Protein AF-A0A8C3UQB0-F1 (afdb_monomer)

pLDDT: mean 76.73, std 19.47, range [35.66, 97.31]

Radius of gyration: 26.89 Å; Cα contacts (8 Å, |Δi|>4): 69; chains: 1; bounding box: 57×36×82 Å

Nearest PDB structures (foldseek):
  4n21-assembly1_C  TM=8.870E-01  e=4.536E-02  CAS virus

Secondary structure (DSSP, 8-state):
--PPPPPTT---SS--HHHHHHHHHHHHHHHHHHHHHHHHHHHHHHHHHHHHHHHHHHHHHHHHHHTGGGTHHHHHH--TTTTPPPP--HHHHHHHHHHHHHHHT----SSSTTTS-HHHHHT--HHHH--

Structure (mmCIF, N/CA/C/O backbone):
data_AF-A0A8C3UQB0-F1
#
_entry.id   AF-A0A8C3UQB0-F1
#
loop_
_atom_site.group_PDB
_atom_site.id
_atom_site.type_symbol
_atom_site.label_atom_id
_atom_site.label_alt_id
_atom_site.label_comp_id
_atom_site.label_asym_id
_atom_site.label_entity_id
_atom_site.label_seq_id
_atom_site.pdbx_PDB_ins_code
_atom_site.Cartn_x
_atom_site.Cartn_y
_atom_site.Cartn_z
_atom_site.occupancy
_atom_site.B_iso_or_equiv
_atom_site.auth_seq_id
_atom_site.auth_comp_id
_atom_site.auth_asym_id
_atom_site.auth_atom_id
_atom_site.pdbx_PDB_model_num
ATOM 1 N N . MET A 1 1 ? 19.271 -19.613 -48.415 1.00 35.66 1 MET A N 1
ATOM 2 C CA . MET A 1 1 ? 19.549 -18.195 -48.101 1.00 35.66 1 MET A CA 1
ATOM 3 C C . MET A 1 1 ? 18.340 -17.375 -48.527 1.00 35.66 1 MET A C 1
ATOM 5 O O . MET A 1 1 ? 18.153 -17.192 -49.719 1.00 35.66 1 MET A O 1
ATOM 9 N N . MET A 1 2 ? 17.478 -16.962 -47.594 1.00 37.31 2 MET A N 1
ATOM 10 C CA . MET A 1 2 ? 16.417 -15.985 -47.882 1.00 37.31 2 MET A CA 1
ATOM 11 C C . MET A 1 2 ? 17.003 -14.589 -47.655 1.00 37.31 2 MET A C 1
ATOM 13 O O . MET A 1 2 ? 17.280 -14.217 -46.519 1.00 37.31 2 MET A O 1
ATOM 17 N N . GLY A 1 3 ? 17.285 -13.875 -48.746 1.00 39.31 3 GLY A N 1
ATOM 18 C CA . GLY A 1 3 ? 17.742 -12.487 -48.726 1.00 39.31 3 GLY A CA 1
ATOM 19 C C . GLY A 1 3 ? 16.547 -11.540 -48.688 1.00 39.31 3 GLY A C 1
ATOM 20 O O . GLY A 1 3 ? 15.582 -11.736 -49.422 1.00 39.31 3 GLY A O 1
ATOM 21 N N . ALA A 1 4 ? 16.607 -10.533 -47.819 1.00 46.09 4 ALA A N 1
ATOM 22 C CA . ALA A 1 4 ? 15.598 -9.487 -47.731 1.00 46.09 4 ALA A CA 1
ATOM 23 C C . ALA A 1 4 ? 15.499 -8.716 -49.062 1.00 46.09 4 ALA A C 1
ATOM 25 O O . ALA A 1 4 ? 16.499 -8.215 -49.576 1.00 46.09 4 ALA A O 1
ATOM 26 N N . THR A 1 5 ? 14.294 -8.642 -49.626 1.00 43.59 5 THR A N 1
ATOM 27 C CA . THR A 1 5 ? 13.979 -7.886 -50.843 1.00 43.59 5 THR A CA 1
ATOM 28 C C . THR A 1 5 ? 13.756 -6.406 -50.533 1.00 43.59 5 THR A C 1
ATOM 30 O O . THR A 1 5 ? 12.993 -6.054 -49.636 1.00 43.59 5 THR A O 1
ATOM 33 N N . TRP A 1 6 ? 14.430 -5.558 -51.305 1.00 56.19 6 TRP A N 1
ATOM 34 C CA . TRP A 1 6 ? 14.385 -4.097 -51.294 1.00 56.19 6 TRP A CA 1
ATOM 35 C C . TRP A 1 6 ? 12.988 -3.534 -51.616 1.00 56.19 6 TRP A C 1
ATOM 37 O O . TRP A 1 6 ? 12.364 -3.971 -52.581 1.00 56.19 6 TRP A O 1
ATOM 47 N N . ALA A 1 7 ? 12.535 -2.519 -50.870 1.00 50.91 7 ALA A N 1
ATOM 48 C CA . ALA A 1 7 ? 11.423 -1.650 -51.272 1.00 50.91 7 ALA A CA 1
ATOM 49 C C . ALA A 1 7 ? 11.974 -0.440 -52.058 1.00 50.91 7 ALA A C 1
ATOM 51 O O . ALA A 1 7 ? 12.956 0.177 -51.647 1.00 50.91 7 ALA A O 1
ATOM 52 N N . GLN A 1 8 ? 11.378 -0.138 -53.217 1.00 52.44 8 GLN A N 1
ATOM 53 C CA . GLN A 1 8 ? 11.890 0.808 -54.228 1.00 52.44 8 GLN A CA 1
ATOM 54 C C . GLN A 1 8 ? 11.689 2.304 -53.904 1.00 52.44 8 GLN A C 1
ATOM 56 O O . GLN A 1 8 ? 12.075 3.144 -54.711 1.00 52.44 8 GLN A O 1
ATOM 61 N N . ASP A 1 9 ? 11.116 2.667 -52.756 1.00 54.31 9 ASP A N 1
ATOM 62 C CA . ASP A 1 9 ? 10.783 4.061 -52.416 1.00 54.31 9 ASP A CA 1
ATOM 63 C C . ASP A 1 9 ? 11.811 4.758 -51.503 1.00 54.31 9 ASP A C 1
ATOM 65 O O . ASP A 1 9 ? 11.640 5.924 -51.153 1.00 54.31 9 ASP A O 1
ATOM 69 N N . GLY A 1 10 ? 12.888 4.069 -51.104 1.00 54.78 10 GLY A N 1
ATOM 70 C CA . GLY A 1 10 ? 13.925 4.633 -50.230 1.00 54.78 10 GLY A CA 1
ATOM 71 C C . GLY A 1 10 ? 13.437 4.998 -48.821 1.00 54.78 10 GLY A C 1
ATOM 72 O O . GLY A 1 10 ? 14.187 5.603 -48.051 1.00 54.78 10 GLY A O 1
ATOM 73 N N . SER A 1 11 ? 12.210 4.621 -48.452 1.00 48.53 11 SER A N 1
ATOM 74 C CA . SER A 1 11 ? 11.602 4.985 -47.178 1.00 48.53 11 SER A CA 1
ATOM 75 C C . SER A 1 11 ? 12.070 4.048 -46.065 1.00 48.53 11 SER A C 1
ATOM 77 O O . SER A 1 11 ? 11.398 3.101 -45.665 1.00 48.53 11 SER A O 1
ATOM 79 N N . TRP A 1 12 ? 13.229 4.344 -45.480 1.00 55.72 12 TRP A N 1
ATOM 80 C CA . TRP A 1 12 ? 13.590 3.831 -44.153 1.00 55.72 12 TRP A CA 1
ATOM 81 C C . TRP A 1 12 ? 12.931 4.660 -43.042 1.00 55.72 12 TRP A C 1
ATOM 83 O O . TRP A 1 12 ? 13.577 5.018 -42.059 1.00 55.72 12 TRP A O 1
ATOM 93 N N . GLY A 1 13 ? 11.640 4.976 -43.185 1.00 52.28 13 GLY A N 1
ATOM 94 C CA . GLY A 1 13 ? 10.952 5.910 -42.293 1.00 52.28 13 GLY A CA 1
ATOM 95 C C . GLY A 1 13 ? 10.963 5.492 -40.820 1.00 52.28 13 GLY A C 1
ATOM 96 O O . GLY A 1 13 ? 11.035 6.358 -39.956 1.00 52.28 13 GLY A O 1
ATOM 97 N N . TYR A 1 14 ? 10.934 4.186 -40.514 1.00 55.53 14 TYR A N 1
ATOM 98 C CA . TYR A 1 14 ? 10.785 3.717 -39.124 1.00 55.53 14 TYR A CA 1
ATOM 99 C C . TYR A 1 14 ? 11.459 2.370 -38.788 1.00 55.53 14 TYR A C 1
ATOM 101 O O . TYR A 1 14 ? 11.431 1.959 -37.629 1.00 55.53 14 TYR A O 1
ATOM 109 N N . CYS A 1 15 ? 12.089 1.688 -39.756 1.00 61.44 15 CYS A N 1
ATOM 110 C CA . CYS A 1 15 ? 12.519 0.284 -39.617 1.00 61.44 15 CYS A CA 1
ATOM 111 C C . CYS A 1 15 ? 14.041 0.065 -39.606 1.00 61.44 15 CYS A C 1
ATOM 113 O O . CYS A 1 15 ? 14.490 -1.06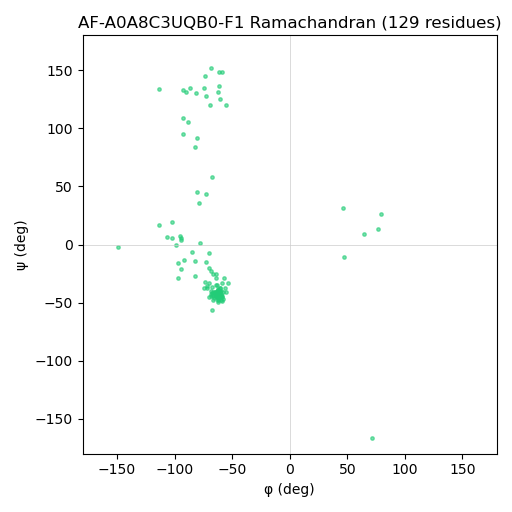2 -39.811 1.00 61.44 15 CYS A O 1
ATOM 115 N N . THR A 1 16 ? 14.869 1.092 -39.383 1.00 71.50 16 THR A N 1
ATOM 116 C CA . THR A 1 16 ? 16.308 0.839 -39.190 1.00 71.50 16 THR A CA 1
ATOM 117 C C . THR A 1 16 ? 16.546 0.247 -37.792 1.00 71.50 16 THR A C 1
ATOM 119 O O . THR A 1 16 ? 15.998 0.763 -36.809 1.00 71.50 16 THR A O 1
ATOM 122 N N . PRO A 1 17 ? 17.371 -0.810 -37.650 1.00 74.50 17 PRO A N 1
ATOM 123 C CA . PRO A 1 17 ? 17.674 -1.411 -36.346 1.00 74.50 17 PRO A CA 1
ATOM 124 C C . PRO A 1 17 ? 18.179 -0.403 -35.299 1.00 74.50 17 PRO A C 1
ATOM 126 O O . PRO A 1 17 ? 17.845 -0.512 -34.122 1.00 74.50 17 PRO A O 1
ATOM 129 N N . ILE A 1 18 ? 18.917 0.626 -35.734 1.00 75.44 18 ILE A N 1
ATOM 130 C CA . ILE A 1 18 ? 19.447 1.698 -34.875 1.00 75.44 18 ILE A CA 1
ATOM 131 C C . ILE A 1 18 ? 18.321 2.591 -34.326 1.00 75.44 18 ILE A C 1
ATOM 133 O O . ILE A 1 18 ? 18.302 2.905 -33.135 1.00 75.44 18 ILE A O 1
ATOM 137 N N . TYR A 1 19 ? 17.356 2.981 -35.166 1.00 76.06 19 TYR A N 1
ATOM 138 C CA . TYR A 1 19 ? 16.233 3.823 -34.748 1.00 76.06 19 TYR A CA 1
ATOM 139 C C . TYR A 1 19 ? 15.311 3.100 -33.756 1.00 76.06 19 TYR A C 1
ATOM 141 O O . TYR A 1 19 ? 14.928 3.675 -32.733 1.00 76.06 19 TYR A O 1
ATOM 149 N N . MET A 1 20 ? 14.999 1.824 -34.016 1.00 80.12 20 MET A N 1
ATOM 150 C CA . MET A 1 20 ? 14.184 1.006 -33.110 1.00 80.12 20 MET A CA 1
ATOM 151 C C . MET A 1 20 ? 14.865 0.812 -31.750 1.00 80.12 20 MET A C 1
ATOM 153 O O . MET A 1 20 ? 14.218 0.974 -30.714 1.00 80.12 20 MET A O 1
ATOM 157 N N . LEU A 1 21 ? 16.177 0.554 -31.738 1.00 79.94 21 LEU A N 1
ATOM 158 C CA . LEU A 1 21 ? 16.945 0.392 -30.503 1.00 79.94 21 LEU A CA 1
ATOM 159 C C . LEU A 1 21 ? 16.935 1.666 -29.642 1.00 79.94 21 LEU A C 1
ATOM 161 O O . LEU A 1 21 ? 16.693 1.591 -28.438 1.00 79.94 21 LEU A O 1
ATOM 165 N N . ASN A 1 22 ? 17.117 2.842 -30.252 1.00 77.12 22 ASN A N 1
ATOM 166 C CA . ASN A 1 22 ? 17.067 4.122 -29.537 1.00 77.12 22 ASN A CA 1
ATOM 167 C C . ASN A 1 22 ? 15.695 4.370 -28.877 1.00 77.12 22 ASN A C 1
ATOM 169 O O . ASN A 1 22 ? 15.621 4.877 -27.757 1.00 77.12 22 ASN A O 1
ATOM 173 N N . ARG A 1 23 ? 14.594 3.974 -29.531 1.00 79.69 23 ARG A N 1
ATOM 174 C CA . ARG A 1 23 ? 13.247 4.076 -28.943 1.00 79.69 23 ARG A CA 1
ATOM 175 C C . ARG A 1 23 ? 13.048 3.113 -27.775 1.00 79.69 23 ARG A C 1
ATOM 177 O O . ARG A 1 23 ? 12.500 3.528 -26.759 1.00 79.69 23 ARG A O 1
ATOM 184 N N . ILE A 1 24 ? 13.507 1.867 -27.897 1.00 82.94 24 ILE A N 1
ATOM 185 C CA . ILE A 1 24 ? 13.392 0.860 -26.830 1.00 82.94 24 ILE A CA 1
ATOM 186 C C . ILE A 1 24 ? 14.157 1.309 -25.580 1.00 82.94 24 ILE A C 1
ATOM 188 O O . ILE A 1 24 ? 13.604 1.263 -24.485 1.00 82.94 24 ILE A O 1
ATOM 192 N N . ILE A 1 25 ? 15.382 1.824 -25.736 1.00 79.56 25 ILE A N 1
ATOM 193 C CA . ILE A 1 25 ? 16.185 2.308 -24.601 1.00 79.56 25 ILE A CA 1
ATOM 194 C C . ILE A 1 25 ? 15.498 3.488 -23.899 1.00 79.56 25 ILE A C 1
ATOM 196 O O . ILE A 1 25 ? 15.433 3.521 -22.671 1.00 79.56 25 ILE A O 1
ATOM 200 N N . ARG A 1 26 ? 14.936 4.437 -24.661 1.00 77.75 26 ARG A N 1
ATOM 201 C CA . ARG A 1 26 ? 14.176 5.562 -24.090 1.00 77.75 26 ARG A CA 1
ATOM 202 C C . ARG A 1 26 ? 12.941 5.091 -23.324 1.00 77.75 26 ARG A C 1
ATOM 204 O O . ARG A 1 26 ? 12.714 5.551 -22.211 1.00 77.75 26 ARG A O 1
ATOM 211 N N . LEU A 1 27 ? 12.172 4.157 -23.887 1.00 82.19 27 LEU A N 1
ATOM 212 C CA . LEU A 1 27 ? 11.000 3.585 -23.218 1.00 82.19 27 LEU A CA 1
ATOM 213 C C . LEU A 1 27 ? 11.382 2.859 -21.925 1.00 82.19 27 LEU A C 1
ATOM 215 O O . LEU A 1 27 ? 10.691 3.005 -20.921 1.00 82.19 27 LEU A O 1
ATOM 219 N N . GLN A 1 28 ? 12.495 2.126 -21.927 1.00 80.62 28 GLN A N 1
ATOM 220 C CA . GLN A 1 28 ? 12.986 1.434 -20.738 1.00 80.62 28 GLN A CA 1
ATOM 221 C C . GLN A 1 28 ? 13.407 2.413 -19.633 1.00 80.62 28 GLN A C 1
ATOM 223 O O . GLN A 1 28 ? 13.067 2.193 -18.474 1.00 80.62 28 GLN A O 1
ATOM 228 N N . ALA A 1 29 ? 14.065 3.522 -19.985 1.00 78.06 29 ALA A N 1
ATOM 229 C CA . ALA A 1 29 ? 14.415 4.570 -19.026 1.00 78.06 29 ALA A CA 1
ATOM 230 C C . ALA A 1 29 ? 13.169 5.244 -18.421 1.00 78.06 29 ALA A C 1
ATOM 232 O O . ALA A 1 29 ? 13.086 5.411 -17.206 1.00 78.06 29 ALA A O 1
ATOM 233 N N . VAL A 1 30 ? 12.168 5.579 -19.245 1.00 82.00 30 VAL A N 1
ATOM 234 C CA . VAL A 1 30 ? 10.897 6.145 -18.755 1.00 82.00 30 VAL A CA 1
ATOM 235 C C . VAL A 1 30 ? 10.179 5.155 -17.835 1.00 82.00 30 VAL A C 1
ATOM 237 O O . VAL A 1 30 ? 9.674 5.550 -16.786 1.00 82.00 30 VAL A O 1
ATOM 240 N N . LEU A 1 31 ? 10.171 3.864 -18.180 1.00 84.81 31 LEU A N 1
ATOM 241 C CA . LEU A 1 31 ? 9.556 2.826 -17.355 1.00 84.81 31 LEU A CA 1
ATOM 242 C C . LEU A 1 31 ? 10.247 2.687 -15.989 1.00 84.81 31 LEU A C 1
ATOM 244 O O . LEU A 1 31 ? 9.553 2.560 -14.982 1.00 84.81 31 LEU A O 1
ATOM 248 N N . GLU A 1 32 ? 11.581 2.749 -15.930 1.00 82.25 32 GLU A N 1
ATOM 249 C CA . GLU A 1 32 ? 12.360 2.732 -14.677 1.00 82.25 32 GLU A CA 1
ATOM 250 C C . GLU A 1 32 ? 11.970 3.905 -13.763 1.00 82.25 32 GLU A C 1
ATOM 252 O O . GLU A 1 32 ? 11.735 3.719 -12.567 1.00 82.25 32 GLU A O 1
ATOM 257 N N . VAL A 1 33 ? 11.823 5.106 -14.328 1.00 83.44 33 VAL A N 1
ATOM 258 C CA . VAL A 1 33 ? 11.410 6.288 -13.562 1.00 83.44 33 VAL A CA 1
ATOM 259 C C . VAL A 1 33 ? 9.969 6.134 -13.080 1.00 83.44 33 VAL A C 1
ATOM 261 O O . VAL A 1 33 ? 9.722 6.155 -11.874 1.00 83.44 33 VAL A O 1
ATOM 264 N N . VAL A 1 34 ? 9.012 5.905 -13.982 1.00 86.81 34 VAL A N 1
ATOM 265 C CA . VAL A 1 34 ? 7.584 5.823 -13.625 1.00 86.81 34 VAL A CA 1
ATOM 266 C C . VAL A 1 34 ? 7.324 4.728 -12.589 1.00 86.81 34 VAL A C 1
ATOM 268 O O . VAL A 1 34 ? 6.572 4.945 -11.638 1.00 86.81 34 VAL A O 1
ATOM 271 N N . SER A 1 35 ? 7.974 3.571 -12.713 1.00 89.06 35 SER A N 1
ATOM 272 C CA . SER A 1 35 ? 7.828 2.474 -11.749 1.00 89.06 35 SER A CA 1
ATOM 273 C C . SER A 1 35 ? 8.388 2.823 -10.366 1.00 89.06 35 SER A C 1
ATOM 275 O O . SER A 1 35 ? 7.728 2.542 -9.364 1.00 89.06 35 SER A O 1
ATOM 277 N N . ASN A 1 36 ? 9.536 3.502 -10.276 1.00 86.19 36 ASN A N 1
ATOM 278 C CA . ASN A 1 36 ? 10.088 3.944 -8.993 1.00 86.19 36 ASN A CA 1
ATOM 279 C C . ASN A 1 36 ? 9.181 4.972 -8.291 1.00 86.19 36 ASN A C 1
ATOM 281 O O . ASN A 1 36 ? 8.913 4.852 -7.094 1.00 86.19 36 ASN A O 1
ATOM 285 N N . TRP A 1 37 ? 8.658 5.944 -9.041 1.00 88.12 37 TRP A N 1
ATOM 286 C CA . TRP A 1 37 ? 7.707 6.932 -8.521 1.00 88.12 37 TRP A CA 1
ATOM 287 C C . TRP A 1 37 ? 6.401 6.282 -8.067 1.00 88.12 37 TRP A C 1
ATOM 289 O O . TRP A 1 37 ? 5.906 6.577 -6.980 1.00 88.12 37 TRP A O 1
ATOM 299 N N . THR A 1 38 ? 5.878 5.343 -8.857 1.00 92.50 38 THR A N 1
ATOM 300 C CA . THR A 1 38 ? 4.679 4.575 -8.496 1.00 92.50 38 THR A CA 1
ATOM 301 C C . THR A 1 38 ? 4.899 3.798 -7.199 1.00 92.50 38 THR A C 1
ATOM 303 O O . THR A 1 38 ? 4.058 3.844 -6.304 1.00 92.50 38 THR A O 1
ATOM 306 N N . ALA A 1 39 ? 6.050 3.136 -7.045 1.00 93.25 39 ALA A N 1
ATOM 307 C CA . ALA A 1 39 ? 6.387 2.425 -5.816 1.00 93.25 39 ALA A CA 1
ATOM 308 C C . ALA A 1 39 ? 6.492 3.361 -4.600 1.00 93.25 39 ALA A C 1
ATOM 310 O O . ALA A 1 39 ? 6.012 3.017 -3.523 1.00 93.25 39 ALA A O 1
ATOM 311 N N . LEU A 1 40 ? 7.075 4.552 -4.767 1.00 93.25 40 LEU A N 1
ATOM 312 C CA . LEU A 1 40 ? 7.143 5.559 -3.706 1.00 93.25 40 LEU A CA 1
ATOM 313 C C . LEU A 1 40 ? 5.752 6.063 -3.293 1.00 93.25 40 LEU A C 1
ATOM 315 O O . LEU A 1 40 ? 5.466 6.172 -2.102 1.00 93.25 40 LEU A O 1
ATOM 319 N N . ALA A 1 41 ? 4.868 6.327 -4.256 1.00 96.06 41 ALA A N 1
ATOM 320 C CA . ALA A 1 41 ? 3.492 6.723 -3.968 1.00 96.06 41 ALA A CA 1
ATOM 321 C C . ALA A 1 41 ? 2.734 5.628 -3.197 1.00 96.06 41 ALA A C 1
ATOM 323 O O . ALA A 1 41 ? 2.035 5.927 -2.230 1.00 96.06 41 ALA A O 1
ATOM 324 N N . LEU A 1 42 ? 2.915 4.359 -3.578 1.00 97.31 42 LEU A N 1
ATOM 325 C CA . LEU A 1 42 ? 2.320 3.221 -2.873 1.00 97.31 42 LEU A CA 1
ATOM 326 C C . LEU A 1 42 ? 2.823 3.094 -1.430 1.00 97.31 42 LEU A C 1
ATOM 328 O O . LEU A 1 42 ? 2.022 2.796 -0.545 1.00 97.31 42 LEU A O 1
ATOM 332 N N . ASP A 1 43 ? 4.104 3.365 -1.169 1.00 95.88 43 ASP A N 1
ATOM 333 C CA . ASP A 1 43 ? 4.639 3.389 0.199 1.00 95.88 43 ASP A CA 1
ATOM 334 C C . ASP A 1 43 ? 3.959 4.469 1.049 1.00 95.88 43 ASP A C 1
ATOM 336 O O . ASP A 1 43 ? 3.486 4.181 2.149 1.00 95.88 43 ASP A O 1
ATOM 340 N N . HIS A 1 44 ? 3.836 5.690 0.518 1.00 97.12 44 HIS A N 1
ATOM 341 C CA . HIS A 1 44 ? 3.163 6.786 1.220 1.00 97.12 44 HIS A CA 1
ATOM 342 C C . HIS A 1 44 ? 1.689 6.482 1.498 1.00 97.12 44 HIS A C 1
ATOM 344 O O . HIS A 1 44 ? 1.219 6.710 2.613 1.00 97.12 44 HIS A O 1
ATOM 350 N N . ILE A 1 45 ? 0.969 5.926 0.518 1.00 96.88 45 ILE A N 1
ATOM 351 C CA . ILE A 1 45 ? -0.422 5.490 0.699 1.00 96.88 45 ILE A CA 1
ATOM 352 C C . ILE A 1 45 ? -0.495 4.413 1.781 1.00 96.88 45 ILE A C 1
ATOM 354 O O . ILE A 1 45 ? -1.350 4.479 2.661 1.00 96.88 45 ILE A O 1
ATOM 358 N N . SER A 1 46 ? 0.411 3.435 1.756 1.00 96.69 46 SER A N 1
ATOM 359 C CA . SER A 1 46 ? 0.443 2.379 2.761 1.00 96.69 46 SER A CA 1
ATOM 360 C C . SER A 1 46 ? 0.648 2.925 4.174 1.00 96.69 46 SER A C 1
ATOM 362 O O . SER A 1 46 ? -0.003 2.440 5.097 1.00 96.69 46 SER A O 1
ATOM 364 N N . ASP A 1 47 ? 1.550 3.887 4.359 1.00 95.75 47 ASP A N 1
ATOM 365 C CA . ASP A 1 47 ? 1.800 4.491 5.670 1.00 95.75 47 ASP A CA 1
ATOM 366 C C . ASP A 1 4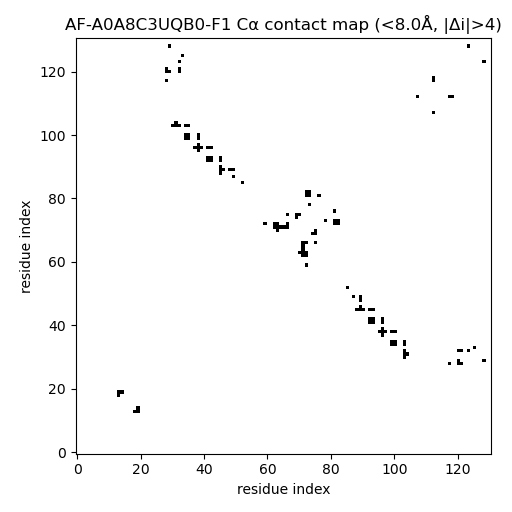7 ? 0.589 5.304 6.148 1.00 95.75 47 ASP A C 1
ATOM 368 O O . ASP A 1 47 ? 0.175 5.188 7.306 1.00 95.75 47 ASP A O 1
ATOM 372 N N . GLN A 1 48 ? -0.031 6.069 5.245 1.00 95.94 48 GLN A N 1
ATOM 373 C CA . GLN A 1 48 ? -1.251 6.824 5.536 1.00 95.94 48 GLN A CA 1
ATOM 374 C C . GLN A 1 48 ? -2.422 5.912 5.908 1.00 95.94 48 GLN A C 1
ATOM 376 O O . GLN A 1 48 ? -3.174 6.242 6.826 1.00 95.94 48 GLN A O 1
ATOM 381 N N . LEU A 1 49 ? -2.576 4.759 5.251 1.00 95.56 49 LEU A N 1
ATOM 382 C CA . LEU A 1 49 ? -3.620 3.785 5.578 1.00 95.56 49 LEU A CA 1
ATOM 383 C C . LEU A 1 49 ? -3.456 3.244 7.001 1.00 95.56 49 LEU A C 1
ATOM 385 O O . LEU A 1 49 ? -4.432 3.213 7.751 1.00 95.56 49 LEU A O 1
ATOM 389 N N . THR A 1 50 ? -2.237 2.881 7.411 1.00 94.69 50 THR A N 1
ATOM 390 C CA . THR A 1 50 ? -1.974 2.403 8.779 1.00 94.69 50 THR A CA 1
ATOM 391 C C . THR A 1 50 ? -2.263 3.484 9.824 1.00 94.69 50 THR A C 1
ATOM 393 O O . THR A 1 50 ? -2.900 3.203 10.842 1.00 94.69 50 THR A O 1
ATOM 396 N N . GLN A 1 51 ? -1.840 4.728 9.575 1.00 94.38 51 GLN A N 1
ATOM 397 C CA . GLN A 1 51 ? -2.096 5.853 10.484 1.00 94.38 51 GLN A CA 1
ATOM 398 C C . GLN A 1 51 ? -3.586 6.197 10.570 1.00 94.38 51 GLN A C 1
ATOM 400 O O . GLN A 1 51 ? -4.131 6.385 11.652 1.00 94.38 51 GLN A O 1
ATOM 405 N N . THR A 1 52 ? -4.274 6.235 9.433 1.00 95.75 52 THR A N 1
ATOM 406 C CA . THR A 1 52 ? -5.710 6.535 9.389 1.00 95.75 52 THR A CA 1
ATOM 407 C C . THR A 1 52 ? -6.502 5.451 10.112 1.00 95.75 52 THR A C 1
ATOM 409 O O . THR A 1 52 ? -7.395 5.756 10.901 1.00 95.75 52 THR A O 1
ATOM 412 N N . ARG A 1 53 ? -6.131 4.181 9.917 1.00 94.62 53 ARG A N 1
ATOM 413 C CA . ARG A 1 53 ? -6.728 3.042 10.619 1.00 94.62 53 ARG A CA 1
ATOM 414 C C . ARG A 1 53 ? -6.597 3.181 12.139 1.00 94.62 53 ARG A C 1
ATOM 416 O O . ARG A 1 53 ? -7.589 2.999 12.841 1.00 94.62 53 ARG A O 1
ATOM 423 N N . SER A 1 54 ? -5.417 3.534 12.658 1.00 93.62 54 SER A N 1
ATOM 424 C CA . SER A 1 54 ? -5.218 3.689 14.108 1.00 93.62 54 SER A CA 1
ATOM 425 C C . SER A 1 54 ? -6.035 4.844 14.695 1.00 93.62 54 SER A C 1
ATOM 427 O O . SER A 1 54 ? -6.660 4.674 15.743 1.00 93.62 54 SER A O 1
ATOM 429 N N . VAL A 1 55 ? -6.110 5.977 13.993 1.00 95.88 55 VAL A N 1
ATOM 430 C CA . VAL A 1 55 ? -6.945 7.122 14.390 1.00 95.88 55 VAL A CA 1
ATOM 431 C C . VAL A 1 55 ? -8.427 6.745 14.394 1.00 95.88 55 VAL A C 1
ATOM 433 O O . VAL A 1 55 ? -9.128 7.039 15.361 1.00 95.88 55 VAL A O 1
ATOM 436 N N . ILE A 1 56 ? -8.911 6.036 13.369 1.00 94.56 56 ILE A N 1
ATOM 437 C CA . ILE A 1 56 ? -10.308 5.581 13.319 1.00 94.56 56 ILE A CA 1
ATOM 438 C C . ILE A 1 56 ? -10.625 4.642 14.489 1.00 94.56 56 ILE A C 1
ATOM 440 O O . ILE A 1 56 ? -11.689 4.775 15.094 1.00 94.56 56 ILE A O 1
ATOM 444 N N . TYR A 1 57 ? -9.716 3.734 14.863 1.00 92.69 57 TYR A N 1
ATOM 445 C CA . TYR A 1 57 ? -9.922 2.886 16.042 1.00 92.69 57 TYR A CA 1
ATOM 446 C C . TYR A 1 57 ? -10.033 3.694 17.335 1.00 92.69 57 TYR A C 1
ATOM 448 O O . TYR A 1 57 ? -10.907 3.410 18.153 1.00 92.69 57 TYR A O 1
ATOM 456 N N . GLN A 1 58 ? -9.193 4.714 17.517 1.00 94.75 58 GLN A N 1
ATOM 457 C CA . GLN A 1 58 ? -9.273 5.586 18.691 1.00 94.75 58 GLN A CA 1
ATOM 458 C C . GLN A 1 58 ? -10.594 6.360 18.735 1.00 94.75 58 GLN A C 1
ATOM 460 O O . GLN A 1 58 ? -11.247 6.390 19.777 1.00 94.75 58 GLN A O 1
ATOM 465 N N . ILE A 1 59 ? -11.017 6.929 17.603 1.00 94.50 59 ILE A N 1
ATOM 466 C CA . ILE A 1 59 ? -12.303 7.631 17.487 1.00 94.50 59 ILE A CA 1
ATOM 467 C C . ILE A 1 59 ? -13.453 6.683 17.819 1.00 94.50 59 ILE A C 1
ATOM 469 O O . ILE A 1 59 ? -14.345 7.044 18.581 1.00 94.50 59 ILE A O 1
ATOM 473 N N . ARG A 1 60 ? -13.417 5.456 17.292 1.00 92.94 60 ARG A N 1
ATOM 474 C CA . ARG A 1 60 ? -14.443 4.449 17.554 1.00 92.94 60 ARG A CA 1
ATOM 475 C C . ARG A 1 60 ? -14.552 4.117 19.037 1.00 92.94 60 ARG A C 1
ATOM 477 O O . ARG A 1 60 ? -15.655 4.145 19.564 1.00 92.94 60 ARG A O 1
ATOM 484 N N . LEU A 1 61 ? -13.432 3.874 19.715 1.00 93.25 61 LEU A N 1
ATOM 485 C CA . LEU A 1 61 ? -13.427 3.598 21.155 1.00 93.25 61 LEU A CA 1
ATOM 486 C C . LEU A 1 61 ? -13.953 4.781 21.973 1.00 93.25 61 LEU A C 1
ATOM 488 O O . LEU A 1 61 ? -14.759 4.592 22.881 1.00 93.25 61 LEU A O 1
ATOM 492 N N . ALA A 1 62 ? -13.526 6.002 21.641 1.00 96.62 62 ALA A N 1
ATOM 493 C CA . ALA A 1 62 ? -14.007 7.205 22.312 1.00 96.62 62 ALA A CA 1
ATOM 494 C C . ALA A 1 62 ? -15.517 7.393 22.116 1.00 96.62 62 ALA A C 1
ATOM 496 O O . ALA A 1 62 ? -16.232 7.738 23.053 1.00 96.62 62 ALA A O 1
ATOM 497 N N . MET A 1 63 ? -16.017 7.132 20.911 1.00 94.38 63 MET A N 1
ATOM 498 C CA . MET A 1 63 ? -17.431 7.284 20.596 1.00 94.38 63 MET A CA 1
ATOM 499 C C . MET A 1 63 ? -18.282 6.160 21.193 1.00 94.38 63 MET A C 1
ATOM 501 O O . MET A 1 63 ? -19.360 6.440 21.701 1.00 94.38 63 MET A O 1
ATOM 505 N N . ASP A 1 64 ? -17.786 4.922 21.225 1.00 93.38 64 ASP A N 1
ATOM 506 C CA . ASP A 1 64 ? -18.429 3.818 21.948 1.00 93.38 64 ASP A CA 1
ATOM 507 C C . ASP A 1 64 ? -18.531 4.122 23.452 1.00 93.38 64 ASP A C 1
ATOM 509 O O . ASP A 1 64 ? -19.557 3.832 24.062 1.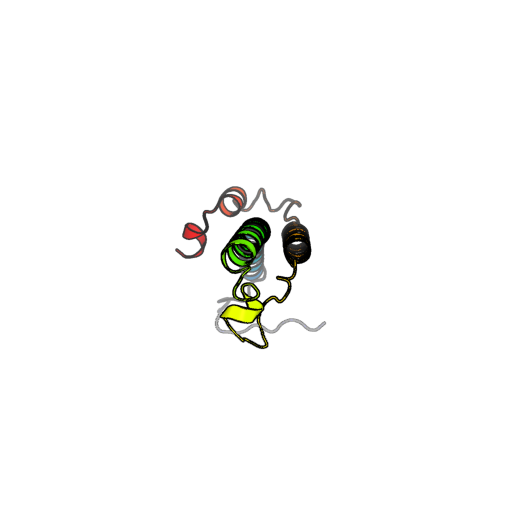00 93.38 64 ASP A O 1
ATOM 513 N N . TYR A 1 65 ? -17.515 4.768 24.037 1.00 95.88 65 TYR A N 1
ATOM 514 C CA . TYR A 1 65 ? -17.562 5.237 25.424 1.00 95.88 65 TYR A CA 1
ATOM 515 C C . TYR A 1 65 ? -18.598 6.351 25.631 1.00 95.88 65 TYR A C 1
ATOM 517 O O . TYR A 1 65 ? -19.407 6.275 26.552 1.00 95.88 65 TYR A O 1
ATOM 525 N N . LEU A 1 66 ? -18.611 7.372 24.766 1.00 96.50 66 LEU A N 1
ATOM 526 C CA . LEU A 1 66 ? -19.581 8.473 24.850 1.00 96.50 66 LEU A CA 1
ATOM 527 C C . LEU A 1 66 ? -21.028 8.011 24.632 1.00 96.50 66 LEU A C 1
ATOM 529 O O . LEU A 1 66 ? -21.950 8.628 25.156 1.00 96.50 66 LEU A O 1
ATOM 533 N N . LEU A 1 67 ? -21.224 6.938 23.866 1.00 94.75 67 LEU A N 1
ATOM 534 C CA . LEU A 1 67 ? -22.529 6.372 23.532 1.00 94.75 67 LEU A CA 1
ATOM 535 C C . LEU A 1 67 ? -22.852 5.117 24.354 1.00 94.75 67 LEU A C 1
ATOM 537 O O . LEU A 1 67 ? -23.715 4.340 23.950 1.00 94.75 67 LEU A O 1
ATOM 541 N N . ALA A 1 68 ? -22.182 4.887 25.488 1.00 94.06 68 ALA A N 1
ATOM 542 C CA . ALA A 1 68 ? -22.353 3.665 26.276 1.00 94.06 68 ALA A CA 1
ATOM 543 C C . ALA A 1 68 ? -23.823 3.410 26.673 1.00 94.06 68 ALA A C 1
ATOM 545 O O . ALA A 1 68 ? -24.306 2.286 26.526 1.00 94.06 68 ALA A O 1
ATOM 546 N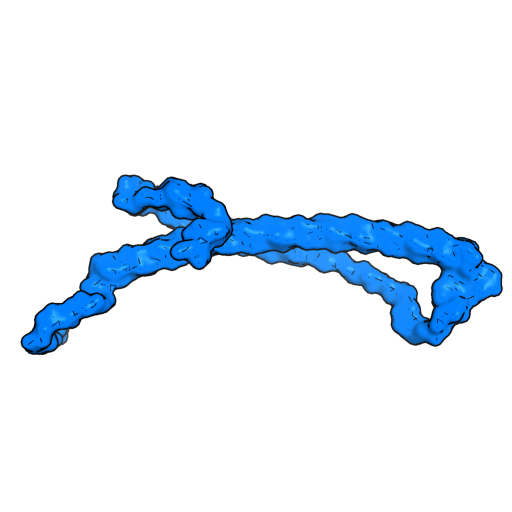 N . ASP A 1 69 ? -24.557 4.458 27.062 1.00 95.81 69 ASP A N 1
ATOM 547 C CA . ASP A 1 69 ? -25.984 4.376 27.421 1.00 95.81 69 ASP A CA 1
ATOM 548 C C . ASP A 1 69 ? -26.893 4.064 26.221 1.00 95.81 69 ASP A C 1
ATOM 550 O O . ASP A 1 69 ? -27.990 3.528 26.374 1.00 95.81 69 ASP A O 1
ATOM 554 N N . GLU A 1 70 ? -26.429 4.364 25.008 1.00 93.38 70 GLU A N 1
ATOM 555 C CA . GLU A 1 70 ? -27.134 4.101 23.751 1.00 93.38 70 GLU A CA 1
ATOM 556 C C . GLU A 1 70 ? -26.693 2.776 23.103 1.00 93.38 70 GLU A C 1
ATOM 558 O O . GLU A 1 70 ? -27.091 2.467 21.979 1.00 93.38 70 GLU A O 1
ATOM 563 N N . GLY A 1 71 ? -25.873 1.974 23.795 1.00 89.62 71 GLY A N 1
ATOM 564 C CA . GLY A 1 71 ? -25.336 0.710 23.282 1.00 89.62 71 GLY A CA 1
ATOM 565 C C . GLY A 1 71 ? -24.153 0.878 22.319 1.00 89.62 71 GLY A C 1
ATOM 566 O O . GLY A 1 71 ? -23.933 0.023 21.454 1.00 89.62 71 GLY A O 1
ATOM 567 N N . GLY A 1 72 ? -23.405 1.977 22.442 1.00 91.06 72 GLY A N 1
ATOM 568 C CA . GLY A 1 72 ? -22.269 2.328 21.591 1.00 91.06 72 GLY A CA 1
ATOM 569 C C . GLY A 1 72 ? -22.687 2.753 20.182 1.00 91.06 72 GLY A C 1
ATOM 570 O O . GLY A 1 72 ? -23.867 2.956 19.882 1.00 91.06 72 GLY A O 1
ATOM 571 N N . ILE A 1 73 ? -21.719 2.826 19.267 1.00 91.19 73 ILE A N 1
ATOM 572 C CA . ILE A 1 73 ? -21.973 3.104 17.846 1.00 91.19 73 ILE A CA 1
ATOM 573 C C . ILE A 1 73 ? -22.968 2.076 17.280 1.00 91.19 73 ILE A C 1
ATOM 575 O O . ILE A 1 73 ? -23.857 2.425 16.503 1.00 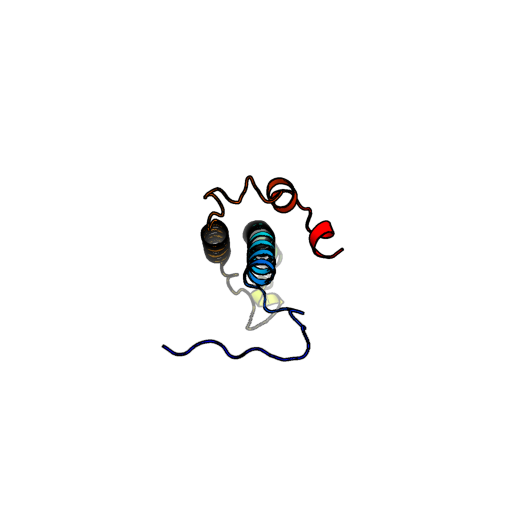91.19 73 ILE A O 1
ATOM 579 N N . ARG A 1 74 ? -22.881 0.808 17.700 1.00 88.88 74 ARG A N 1
ATOM 580 C CA . ARG A 1 74 ? -23.788 -0.239 17.212 1.00 88.88 74 ARG A CA 1
ATOM 581 C C . ARG A 1 74 ? -25.247 0.037 17.576 1.00 88.88 74 ARG A C 1
ATOM 583 O O . ARG A 1 74 ? -26.101 -0.054 16.697 1.00 88.88 74 ARG A O 1
ATOM 590 N N . GLY A 1 75 ? -25.522 0.353 18.841 1.00 89.00 75 GLY A N 1
ATOM 591 C CA . GLY A 1 75 ? -26.882 0.610 19.318 1.00 89.00 75 GLY A CA 1
ATOM 592 C C . GLY A 1 75 ? -27.448 1.935 18.808 1.00 89.00 75 GLY A C 1
ATOM 593 O O . GLY A 1 75 ? -28.609 1.993 18.403 1.00 89.00 75 GLY A O 1
ATOM 594 N N . LYS A 1 76 ? -26.614 2.980 18.714 1.00 91.19 76 LYS A N 1
ATOM 595 C CA . LYS A 1 76 ? -27.049 4.292 18.220 1.00 91.19 76 LYS A CA 1
ATOM 596 C C . LYS A 1 76 ? -27.347 4.305 16.721 1.00 91.19 76 LYS A C 1
ATOM 598 O O . LYS A 1 76 ? -28.356 4.872 16.306 1.00 91.19 76 LYS A O 1
ATOM 603 N N . PHE A 1 77 ? -26.485 3.707 15.899 1.00 87.00 77 PHE A N 1
ATOM 604 C CA . PHE A 1 77 ? -26.613 3.795 14.441 1.00 87.00 77 PHE A CA 1
ATOM 605 C C . PHE A 1 77 ? -27.431 2.657 13.814 1.00 87.00 77 PHE A C 1
ATOM 607 O O . PHE A 1 77 ? -27.811 2.786 12.654 1.00 87.00 77 PHE A O 1
ATOM 614 N N . ASN A 1 78 ? -27.722 1.567 14.543 1.00 83.19 78 ASN A N 1
ATOM 615 C CA . ASN A 1 78 ? -28.561 0.439 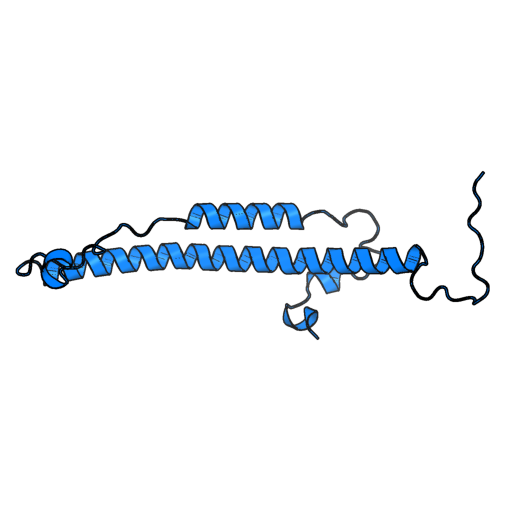14.093 1.00 83.19 78 ASN A CA 1
ATOM 616 C C . ASN A 1 78 ? -28.241 -0.080 12.673 1.00 83.19 78 ASN A C 1
ATOM 618 O O . ASN A 1 78 ? -29.117 -0.562 11.957 1.00 83.19 78 ASN A O 1
ATOM 622 N N . SER A 1 79 ? -26.975 0.011 12.255 1.00 81.50 79 SER A N 1
ATOM 623 C CA . SER A 1 79 ? -26.518 -0.451 10.943 1.00 81.50 79 SER A CA 1
ATOM 624 C C . SER A 1 79 ? -26.014 -1.890 11.026 1.00 81.50 79 SER A C 1
ATOM 626 O O . SER A 1 79 ? -25.205 -2.223 11.897 1.00 81.50 79 SER A O 1
ATOM 628 N N . SER A 1 80 ? -26.445 -2.736 10.085 1.00 75.81 80 SER A N 1
ATOM 629 C CA . SER A 1 80 ? -25.935 -4.104 9.920 1.00 75.81 80 SER A CA 1
ATOM 630 C C . SER A 1 80 ? -24.455 -4.144 9.535 1.00 75.81 80 SER A C 1
ATOM 632 O O . SER A 1 80 ? -23.779 -5.124 9.826 1.00 75.81 80 SER A O 1
ATOM 634 N N . GLU A 1 81 ? -23.953 -3.077 8.910 1.00 79.19 81 GLU A N 1
ATOM 635 C CA . GLU A 1 81 ? -22.549 -2.916 8.515 1.00 79.19 81 GLU A CA 1
ATOM 636 C C . GLU A 1 81 ? -21.729 -2.158 9.565 1.00 79.19 81 GLU A C 1
ATOM 638 O O . GLU A 1 81 ? -20.557 -1.848 9.336 1.00 79.19 81 GLU A O 1
ATOM 643 N N . CYS A 1 82 ? -22.311 -1.844 10.733 1.00 82.94 82 CYS A N 1
ATOM 644 C CA . CYS A 1 82 ? -21.521 -1.221 11.781 1.00 82.94 82 CYS A CA 1
ATOM 645 C C . CYS A 1 82 ? -20.362 -2.124 12.163 1.00 82.94 82 CYS A C 1
ATOM 647 O O . CYS A 1 82 ? -20.486 -3.348 12.257 1.00 82.94 82 CYS A O 1
ATOM 649 N N . CYS A 1 83 ? -19.281 -1.459 12.557 1.00 81.31 83 CYS A N 1
ATOM 650 C CA . CYS A 1 83 ? -18.381 -2.020 13.536 1.00 81.31 83 CYS A CA 1
ATOM 651 C C . CYS A 1 83 ? -17.464 -3.116 12.959 1.00 81.31 83 CYS A C 1
ATOM 653 O O . CYS A 1 83 ? -16.763 -3.788 13.724 1.00 81.31 83 CYS A O 1
ATOM 655 N N . LEU A 1 84 ? -17.405 -3.231 11.629 1.00 85.19 84 LEU A N 1
ATOM 656 C CA . LEU A 1 84 ? -16.463 -4.083 10.914 1.00 85.19 84 LEU A CA 1
ATOM 657 C C . LEU A 1 84 ? -15.018 -3.666 11.201 1.00 85.19 84 LEU A C 1
ATOM 659 O O . LEU A 1 84 ? -14.713 -2.498 11.464 1.00 85.19 84 LEU A O 1
ATOM 663 N N . GLU A 1 85 ? -14.130 -4.651 11.194 1.00 85.50 85 GLU A N 1
ATOM 664 C CA . GLU A 1 85 ? -12.702 -4.400 11.295 1.00 85.50 85 GLU A CA 1
ATOM 665 C C . GLU A 1 85 ? -12.211 -3.803 9.973 1.00 85.50 85 GLU A C 1
ATOM 667 O O . GLU A 1 85 ? -12.462 -4.353 8.901 1.00 85.50 85 GLU A O 1
ATOM 672 N N . ILE A 1 86 ? -11.516 -2.666 10.041 1.00 89.19 86 ILE A N 1
ATOM 673 C CA . ILE A 1 86 ? -10.797 -2.146 8.878 1.00 89.19 86 ILE A CA 1
ATOM 674 C C . ILE A 1 86 ? -9.641 -3.103 8.639 1.00 89.19 86 ILE A C 1
ATOM 676 O O . ILE A 1 86 ? -8.817 -3.265 9.531 1.00 89.19 86 ILE A O 1
ATOM 680 N N . ASP A 1 87 ? -9.575 -3.740 7.480 1.00 90.62 87 ASP A N 1
ATOM 681 C CA . ASP A 1 87 ? -8.506 -4.690 7.183 1.00 90.62 87 ASP A CA 1
ATOM 682 C C . ASP A 1 87 ? -7.166 -3.987 6.914 1.00 90.62 87 ASP A C 1
ATOM 684 O O . ASP A 1 87 ? -7.112 -2.902 6.325 1.00 90.62 87 ASP A O 1
ATOM 688 N N . ASP A 1 88 ? -6.066 -4.612 7.332 1.00 90.88 88 ASP A N 1
ATOM 689 C CA . ASP A 1 88 ? -4.726 -4.067 7.140 1.00 90.88 88 ASP A CA 1
ATOM 690 C C . ASP A 1 88 ? -4.085 -4.581 5.857 1.00 90.88 88 ASP A C 1
ATOM 692 O O . ASP A 1 88 ? -3.445 -5.636 5.817 1.00 90.88 88 ASP A O 1
ATOM 696 N N . LYS A 1 89 ? 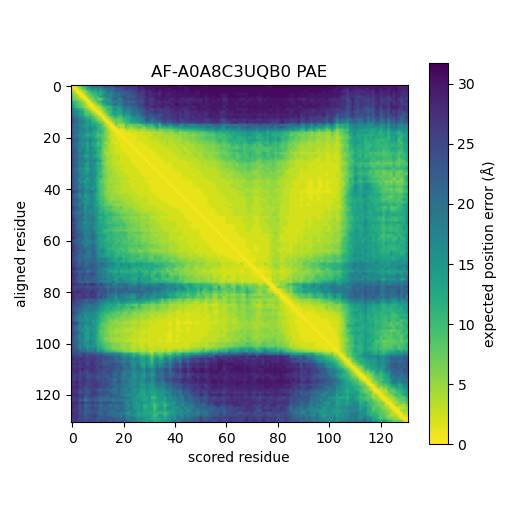-4.217 -3.801 4.787 1.00 94.69 89 LYS A N 1
ATOM 697 C CA . LYS A 1 89 ? -3.543 -4.090 3.517 1.00 94.69 89 LYS A CA 1
ATOM 698 C C . LYS A 1 89 ? -2.206 -3.372 3.350 1.00 94.69 89 LYS A C 1
ATOM 700 O O . LYS A 1 89 ? -1.578 -3.521 2.303 1.00 94.69 89 LYS A O 1
ATOM 705 N N . SER A 1 90 ? -1.734 -2.643 4.364 1.00 94.25 90 SER A N 1
ATOM 706 C CA . SER A 1 90 ? -0.492 -1.860 4.279 1.00 94.25 90 SER A CA 1
ATOM 707 C C . SER A 1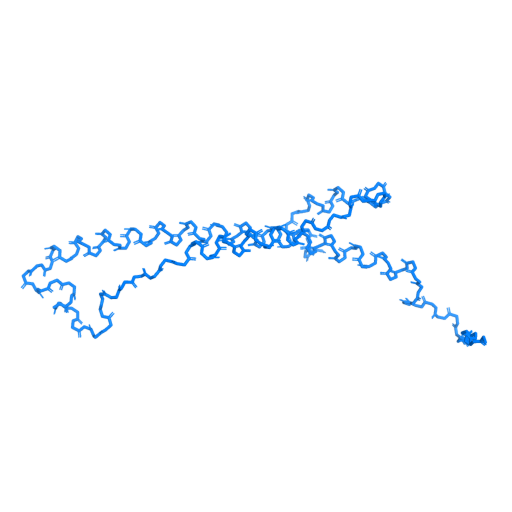 90 ? 0.725 -2.737 3.943 1.00 94.25 90 SER A C 1
ATOM 709 O O . SER A 1 90 ? 1.494 -2.445 3.029 1.00 94.25 90 SER A O 1
ATOM 711 N N . SER A 1 91 ? 0.854 -3.891 4.599 1.00 94.62 91 SER A N 1
ATOM 712 C CA . SER A 1 91 ? 1.947 -4.844 4.364 1.00 94.62 91 SER A CA 1
ATOM 713 C C . SER A 1 91 ? 1.953 -5.407 2.938 1.00 94.62 91 SER A C 1
ATOM 715 O O . SER A 1 91 ? 3.013 -5.537 2.324 1.00 94.62 91 SER A O 1
ATOM 717 N N . VAL A 1 92 ? 0.771 -5.688 2.385 1.00 96.75 92 VAL A N 1
ATOM 718 C CA . VAL A 1 92 ? 0.606 -6.172 1.009 1.00 96.75 92 VAL A CA 1
ATOM 719 C C . VAL A 1 92 ? 1.027 -5.092 0.016 1.00 96.75 92 VAL A C 1
ATOM 721 O O . VAL A 1 92 ? 1.794 -5.376 -0.904 1.00 96.75 92 VAL A O 1
ATOM 724 N N . ILE A 1 93 ? 0.587 -3.849 0.228 1.00 96.56 93 ILE A N 1
ATOM 725 C CA . ILE A 1 93 ? 0.939 -2.708 -0.628 1.00 96.56 93 ILE A CA 1
ATOM 726 C C . ILE A 1 93 ? 2.453 -2.454 -0.598 1.00 96.56 93 ILE A C 1
ATOM 728 O O . ILE A 1 93 ? 3.061 -2.303 -1.657 1.00 96.56 93 ILE A O 1
ATOM 732 N N . LYS A 1 94 ? 3.087 -2.508 0.581 1.00 96.19 94 LYS A N 1
ATOM 733 C CA . LYS A 1 94 ? 4.553 -2.405 0.724 1.00 96.19 94 LYS A CA 1
ATOM 734 C C . LYS A 1 94 ? 5.308 -3.542 0.042 1.00 96.19 94 LYS A C 1
ATOM 736 O O . LYS A 1 94 ? 6.400 -3.345 -0.485 1.00 96.19 94 LYS A O 1
ATOM 741 N N . ASN A 1 95 ? 4.757 -4.753 0.042 1.00 97.19 95 ASN A N 1
ATOM 742 C CA . ASN A 1 95 ? 5.382 -5.857 -0.679 1.00 97.19 95 ASN A CA 1
ATOM 743 C C . ASN A 1 95 ? 5.306 -5.639 -2.198 1.00 97.19 95 ASN A C 1
ATOM 745 O O . ASN A 1 95 ? 6.284 -5.867 -2.907 1.00 97.19 95 ASN A O 1
ATOM 749 N N . ILE A 1 96 ? 4.174 -5.134 -2.693 1.00 96.19 96 ILE A N 1
ATOM 750 C CA . ILE A 1 96 ? 4.007 -4.779 -4.106 1.00 96.19 96 ILE A CA 1
ATOM 751 C C . ILE A 1 96 ? 4.980 -3.662 -4.502 1.00 96.19 96 ILE A C 1
ATOM 753 O O . ILE A 1 96 ? 5.675 -3.803 -5.506 1.00 96.19 96 ILE A O 1
ATOM 757 N N . SER A 1 97 ? 5.087 -2.584 -3.718 1.00 95.38 97 SER A N 1
ATOM 758 C CA . SER A 1 97 ? 6.018 -1.483 -4.011 1.00 95.38 97 SER A CA 1
ATOM 759 C C . SER A 1 97 ? 7.473 -1.966 -4.067 1.00 95.38 97 SER A C 1
ATOM 761 O O . SER A 1 97 ? 8.230 -1.583 -4.964 1.00 95.38 97 SER A O 1
ATOM 763 N N . LYS A 1 98 ? 7.856 -2.875 -3.163 1.00 94.00 98 LYS A N 1
ATOM 764 C CA . LYS A 1 98 ? 9.176 -3.511 -3.147 1.00 94.00 98 LYS A CA 1
ATOM 765 C C . LYS A 1 98 ? 9.438 -4.330 -4.410 1.00 94.00 98 LYS A C 1
ATOM 767 O O . LYS A 1 98 ? 10.510 -4.192 -5.003 1.00 94.00 98 LYS A O 1
ATOM 772 N N . GLU A 1 99 ? 8.482 -5.150 -4.842 1.00 94.56 99 GLU A N 1
ATOM 773 C CA . GLU A 1 99 ? 8.634 -5.928 -6.077 1.00 94.56 99 GLU A CA 1
ATOM 774 C C . GLU A 1 99 ? 8.659 -5.025 -7.320 1.00 94.56 99 GLU A C 1
ATOM 776 O O . GLU A 1 99 ? 9.469 -5.265 -8.214 1.00 94.56 99 GLU A O 1
ATOM 781 N N . ILE A 1 100 ? 7.887 -3.931 -7.356 1.00 91.31 100 ILE A N 1
ATOM 782 C CA . ILE A 1 100 ? 7.967 -2.930 -8.435 1.00 91.31 100 ILE A CA 1
ATOM 783 C C . ILE A 1 100 ? 9.378 -2.342 -8.520 1.00 91.31 100 ILE A C 1
ATOM 785 O O . ILE A 1 100 ? 9.957 -2.320 -9.604 1.00 91.31 100 ILE A O 1
ATOM 789 N N . ARG A 1 101 ? 9.976 -1.919 -7.397 1.00 87.81 101 ARG A N 1
ATOM 790 C CA . ARG A 1 101 ? 11.355 -1.389 -7.390 1.00 87.81 101 ARG A CA 1
ATOM 791 C C . ARG A 1 101 ? 12.377 -2.415 -7.866 1.00 87.81 101 ARG A C 1
ATOM 793 O O . ARG A 1 101 ? 13.302 -2.071 -8.595 1.00 87.81 101 ARG A O 1
ATOM 800 N N . LYS A 1 102 ? 12.209 -3.675 -7.470 1.00 87.50 102 LYS A N 1
ATOM 801 C CA . LYS A 1 102 ? 13.082 -4.774 -7.893 1.00 87.50 102 LYS A CA 1
ATOM 802 C C . LYS A 1 102 ? 12.994 -5.027 -9.402 1.00 87.50 102 LYS A C 1
ATOM 804 O O . LYS A 1 102 ? 14.027 -5.242 -10.027 1.00 87.50 102 LYS A O 1
ATOM 809 N N . LEU A 1 103 ? 11.793 -4.973 -9.981 1.00 85.81 103 LEU A N 1
ATOM 810 C CA . LEU A 1 103 ? 11.571 -5.118 -11.426 1.00 85.81 103 LEU A CA 1
ATOM 811 C C . LEU A 1 103 ? 12.012 -3.882 -12.221 1.00 85.81 103 LEU A C 1
ATOM 813 O O . LEU A 1 103 ? 12.474 -4.017 -13.349 1.00 85.81 103 LEU A O 1
ATOM 817 N N . ALA A 1 104 ? 11.900 -2.689 -11.639 1.00 79.38 104 ALA A N 1
ATOM 818 C CA . ALA A 1 104 ? 12.383 -1.447 -12.236 1.00 79.38 104 ALA A CA 1
ATOM 819 C C . ALA A 1 104 ? 13.909 -1.444 -12.397 1.00 79.38 104 ALA A C 1
ATOM 821 O O . ALA A 1 104 ? 14.436 -0.923 -13.376 1.00 79.38 104 ALA A O 1
ATOM 822 N N . TYR A 1 105 ? 14.624 -2.072 -11.458 1.00 67.62 105 TYR A N 1
ATOM 823 C CA . TYR A 1 105 ? 16.087 -2.125 -11.414 1.00 67.62 105 TYR A CA 1
ATOM 824 C C . TYR A 1 105 ? 16.698 -3.162 -12.381 1.00 67.62 105 TYR A C 1
ATOM 826 O O . TYR A 1 105 ? 17.706 -3.804 -12.078 1.00 67.62 105 TYR A O 1
ATOM 834 N N . VAL A 1 106 ? 16.110 -3.350 -13.564 1.00 58.34 106 VAL A N 1
ATOM 835 C CA . VAL A 1 106 ? 16.717 -4.159 -14.633 1.00 58.34 106 VAL A CA 1
ATOM 836 C C . VAL A 1 106 ? 17.757 -3.289 -15.337 1.00 58.34 106 VAL A C 1
ATOM 838 O O . VAL A 1 106 ? 17.463 -2.509 -16.241 1.00 58.34 106 VAL A O 1
ATOM 841 N N . GLY A 1 107 ? 18.989 -3.382 -14.836 1.00 51.09 107 GLY A N 1
ATOM 842 C CA . GLY A 1 107 ? 20.088 -2.482 -15.148 1.00 51.09 107 GLY A CA 1
ATOM 843 C C . GLY A 1 107 ? 20.422 -2.338 -16.635 1.00 51.09 107 GLY A C 1
ATOM 844 O O . GLY A 1 107 ? 20.967 -3.242 -17.259 1.00 51.09 107 GLY A O 1
ATOM 845 N N . LEU A 1 108 ? 20.318 -1.106 -17.132 1.00 50.12 108 LEU A N 1
ATOM 846 C CA . LEU A 1 108 ? 21.189 -0.562 -18.184 1.00 50.12 108 LEU A CA 1
ATOM 847 C C . LEU A 1 108 ? 22.608 -0.268 -17.628 1.00 50.12 108 LEU A C 1
ATOM 849 O O . LEU A 1 108 ? 23.192 0.782 -17.882 1.00 50.12 108 LEU A O 1
ATOM 853 N N . GLN A 1 109 ? 23.172 -1.175 -16.819 1.00 45.97 109 GLN A N 1
ATOM 854 C CA . GLN A 1 109 ? 24.520 -1.027 -16.241 1.00 45.97 109 GLN A CA 1
ATOM 855 C C . GLN A 1 109 ? 25.649 -1.513 -17.170 1.00 45.97 109 GLN A C 1
ATOM 857 O O . GLN A 1 109 ? 26.820 -1.298 -16.869 1.00 45.97 109 GLN A O 1
ATOM 862 N N . GLY A 1 110 ? 25.340 -2.123 -18.316 1.00 42.03 110 GLY A N 1
ATOM 863 C CA . GLY A 1 110 ? 26.345 -2.502 -19.312 1.00 42.03 110 GLY A CA 1
ATOM 864 C C . GLY A 1 110 ? 26.532 -1.410 -20.359 1.00 42.03 110 GLY A C 1
ATOM 865 O O . GLY A 1 110 ? 25.622 -1.215 -21.154 1.00 42.03 110 GLY A O 1
ATOM 866 N N . THR A 1 111 ? 27.680 -0.715 -20.316 1.00 37.81 111 THR A N 1
ATOM 867 C CA . THR A 1 111 ? 28.365 0.090 -21.370 1.00 37.81 111 THR A CA 1
ATOM 868 C C . THR A 1 111 ? 27.581 1.111 -22.225 1.00 37.81 111 THR A C 1
ATOM 870 O O . THR A 1 111 ? 28.207 1.944 -22.875 1.00 37.81 111 THR A O 1
ATOM 873 N N . LEU A 1 112 ? 26.249 1.151 -22.189 1.00 46.94 112 LEU A N 1
ATOM 874 C CA . LEU A 1 112 ? 25.373 2.061 -22.936 1.00 46.94 112 LEU A CA 1
ATOM 875 C C . LEU A 1 112 ? 24.987 3.311 -22.137 1.00 46.94 112 LEU A C 1
ATOM 877 O O . LEU A 1 112 ? 24.679 4.341 -22.732 1.00 46.94 112 LEU A O 1
ATOM 881 N N . GLY A 1 113 ? 25.074 3.267 -20.802 1.00 46.06 113 GLY A N 1
ATOM 882 C CA . GLY A 1 113 ? 24.822 4.433 -19.943 1.00 46.06 113 GLY A CA 1
ATOM 883 C C . GLY A 1 113 ? 25.878 5.537 -20.025 1.00 46.06 113 GLY A C 1
ATOM 884 O O . GLY A 1 113 ? 25.681 6.606 -19.459 1.00 46.06 113 GLY A O 1
ATOM 885 N N . HIS A 1 114 ? 26.988 5.287 -20.726 1.00 45.06 114 HIS A N 1
ATOM 886 C CA . HIS A 1 114 ? 28.015 6.287 -21.028 1.00 45.06 114 HIS A CA 1
ATOM 887 C C . HIS A 1 114 ? 27.854 6.903 -22.431 1.00 45.06 114 HIS A C 1
ATOM 889 O O . HIS A 1 114 ? 28.459 7.936 -22.704 1.00 45.06 114 HIS A O 1
ATOM 895 N N . TYR A 1 115 ? 27.069 6.272 -23.316 1.00 42.88 115 TYR A N 1
ATOM 896 C CA . TYR A 1 115 ? 26.839 6.722 -24.697 1.00 42.88 115 TYR A CA 1
ATOM 897 C C . TYR A 1 115 ? 25.543 7.529 -24.841 1.00 42.88 115 TYR A C 1
ATOM 899 O O . TYR A 1 115 ? 25.430 8.404 -25.694 1.00 42.88 115 TYR A O 1
ATOM 907 N N . LEU A 1 116 ? 24.563 7.241 -23.989 1.00 51.69 116 LEU A N 1
ATOM 908 C CA . LEU A 1 116 ? 23.308 7.967 -23.899 1.00 51.69 116 LEU A CA 1
ATOM 909 C C . LEU A 1 116 ? 23.296 8.660 -22.543 1.00 51.69 116 LEU A C 1
ATOM 911 O O . LEU A 1 116 ? 23.640 8.042 -21.539 1.00 51.69 116 LEU A O 1
ATOM 915 N N . ASP A 1 117 ? 22.929 9.935 -22.519 1.00 49.41 117 ASP A N 1
ATOM 916 C CA . ASP A 1 117 ? 22.850 10.797 -21.337 1.00 49.41 117 ASP A CA 1
ATOM 917 C C . ASP A 1 117 ? 21.720 10.355 -20.373 1.00 49.41 117 ASP A C 1
ATOM 919 O O . ASP A 1 117 ? 20.761 11.067 -20.084 1.00 49.41 117 ASP A O 1
ATOM 923 N N . LEU A 1 118 ? 21.795 9.105 -19.906 1.00 50.94 118 LEU A N 1
ATOM 924 C CA . LEU A 1 118 ? 20.812 8.440 -19.051 1.00 50.94 118 LEU A CA 1
ATOM 925 C C . LEU A 1 118 ? 20.850 8.979 -17.617 1.00 50.94 118 LEU A C 1
ATOM 927 O O . LEU A 1 118 ? 19.910 8.754 -16.856 1.00 50.94 118 LEU A O 1
ATOM 931 N N . LYS A 1 119 ? 21.913 9.705 -17.242 1.00 50.16 119 LYS A N 1
ATOM 932 C CA . LYS A 1 119 ? 21.986 10.399 -15.950 1.00 50.16 119 LYS A CA 1
ATOM 933 C C . LYS A 1 119 ? 20.885 11.452 -15.837 1.00 50.16 119 LYS A C 1
ATOM 935 O O . LYS A 1 119 ? 20.227 11.485 -14.805 1.00 50.16 119 LYS A O 1
ATOM 940 N N . ASN A 1 120 ? 20.630 12.208 -16.907 1.00 49.84 120 ASN A N 1
ATOM 941 C CA . ASN A 1 120 ? 19.589 13.236 -16.936 1.00 49.84 120 ASN A CA 1
ATOM 942 C C . ASN A 1 120 ? 18.165 12.652 -16.931 1.00 49.84 120 ASN A C 1
ATOM 944 O O . ASN A 1 120 ? 17.280 13.214 -16.292 1.00 49.84 120 ASN A O 1
ATOM 948 N N . LEU A 1 121 ? 17.945 11.486 -17.554 1.00 52.31 121 LEU A N 1
ATOM 949 C CA . LEU A 1 121 ? 16.647 10.789 -17.513 1.00 52.31 121 LEU A CA 1
ATOM 950 C C . LEU A 1 121 ? 16.355 10.176 -16.137 1.00 52.31 121 LEU A C 1
ATOM 952 O O . LEU A 1 121 ? 15.217 10.194 -15.683 1.00 52.31 121 LEU A O 1
ATOM 956 N N . ARG A 1 122 ? 17.373 9.665 -15.434 1.00 52.22 122 ARG A N 1
ATOM 957 C CA . ARG A 1 122 ? 17.204 9.103 -14.083 1.00 52.22 122 ARG A CA 1
ATOM 958 C C . ARG A 1 122 ? 16.911 10.178 -13.024 1.00 52.22 122 ARG A C 1
ATOM 960 O O . ARG A 1 122 ? 16.381 9.856 -11.965 1.00 52.22 122 ARG A O 1
ATOM 967 N N . THR A 1 123 ? 17.237 11.439 -13.313 1.00 51.25 123 THR A N 1
ATOM 968 C CA . THR A 1 123 ? 16.936 12.609 -12.474 1.00 51.25 123 THR A CA 1
ATOM 969 C C . THR A 1 123 ? 15.742 13.428 -12.970 1.00 51.25 123 THR A C 1
ATOM 971 O O . THR A 1 123 ? 15.486 14.488 -12.405 1.00 51.25 123 THR A O 1
ATOM 974 N N . MET A 1 124 ? 15.024 12.979 -14.010 1.00 53.84 124 MET A N 1
ATOM 975 C CA . MET A 1 124 ? 13.855 13.700 -14.523 1.00 53.84 124 MET A CA 1
ATOM 976 C C . MET A 1 124 ? 12.759 13.789 -13.462 1.00 53.84 124 MET A C 1
ATOM 978 O O . MET A 1 124 ? 12.368 12.788 -12.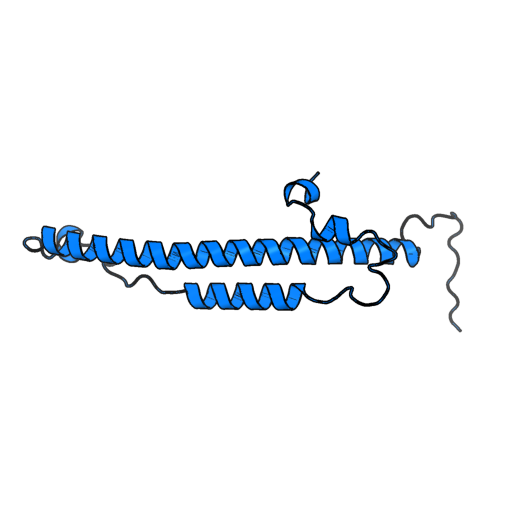849 1.00 53.84 124 MET A O 1
ATOM 982 N N . SER A 1 125 ? 12.249 15.004 -13.282 1.00 54.81 125 SER A N 1
ATOM 983 C CA . SER A 1 125 ? 11.030 15.259 -12.528 1.00 54.81 125 SER A CA 1
ATOM 984 C C . SER A 1 125 ? 9.839 14.675 -13.301 1.00 54.81 125 SER A C 1
ATOM 986 O O . SER A 1 125 ? 9.876 14.633 -14.532 1.00 54.81 125 SER A O 1
ATOM 988 N N . PRO A 1 126 ? 8.739 14.259 -12.649 1.00 53.34 126 PRO A N 1
ATOM 989 C CA . PRO A 1 126 ? 7.563 13.731 -13.340 1.00 53.34 126 PRO A CA 1
ATOM 990 C C . PRO A 1 126 ? 6.989 14.721 -14.350 1.00 53.34 126 PRO A C 1
ATOM 992 O O . PRO A 1 126 ? 6.425 14.310 -15.356 1.00 53.34 126 PRO A O 1
ATOM 995 N N . ASN A 1 127 ? 7.168 16.020 -14.098 1.00 52.78 127 ASN A N 1
ATOM 996 C CA . ASN A 1 127 ? 6.734 17.092 -14.988 1.00 52.78 127 ASN A CA 1
ATOM 997 C C . ASN A 1 127 ? 7.510 17.109 -16.313 1.00 52.78 127 ASN A C 1
ATOM 999 O O . ASN A 1 127 ? 6.969 17.542 -17.324 1.00 52.78 127 ASN A O 1
ATOM 1003 N N . ASP A 1 128 ? 8.737 16.589 -16.323 1.00 56.69 128 ASP A N 1
ATOM 1004 C CA . ASP A 1 128 ? 9.596 16.558 -17.507 1.00 56.69 128 ASP A CA 1
ATOM 1005 C C . ASP A 1 128 ? 9.261 15.368 -18.426 1.00 56.69 128 ASP A C 1
ATOM 1007 O O . ASP A 1 128 ? 9.698 15.323 -19.571 1.00 56.69 128 ASP A O 1
ATOM 1011 N N . ILE A 1 129 ? 8.483 14.391 -17.939 1.00 54.31 129 ILE A N 1
ATOM 1012 C CA . ILE A 1 129 ? 8.089 13.191 -18.700 1.00 54.31 129 ILE A CA 1
ATOM 1013 C C . ILE A 1 129 ? 6.886 13.475 -19.614 1.00 54.31 129 ILE A C 1
ATOM 1015 O O . ILE A 1 129 ? 6.723 12.820 -20.643 1.00 54.31 129 ILE A O 1
ATOM 1019 N N . TRP A 1 130 ? 6.043 14.443 -19.243 1.00 49.69 130 TRP A N 1
ATOM 1020 C CA . TRP A 1 130 ? 4.784 14.771 -19.929 1.00 49.69 130 TRP A CA 1
ATOM 1021 C C . TRP A 1 130 ? 4.838 16.078 -20.734 1.00 49.69 130 TRP A C 1
ATOM 1023 O O . TRP A 1 130 ? 3.801 16.514 -21.236 1.00 49.69 130 TRP A O 1
ATOM 1033 N N . SER A 1 131 ? 6.017 16.699 -20.834 1.00 44.28 131 SER A N 1
ATOM 1034 C CA . SER A 1 131 ? 6.264 17.940 -21.576 1.00 44.28 131 SER A CA 1
ATOM 1035 C C . SER A 1 131 ? 6.965 17.677 -22.902 1.00 44.28 131 SER A C 1
ATOM 1037 O O . SER A 1 131 ? 6.718 18.489 -23.820 1.00 44.28 131 SER A O 1
#

Solvent-accessible surface area (backbone atoms only — not comparable to full-atom values): 7823 Å² total; per-residue (Å²): 135,91,74,89,79,83,73,94,78,78,74,70,82,73,76,44,73,68,60,48,48,56,51,51,54,52,51,50,51,50,48,33,47,54,35,44,54,52,22,52,52,38,42,55,51,22,54,49,50,54,52,49,50,54,52,50,53,51,52,48,54,54,45,29,59,76,27,49,94,48,56,16,60,55,50,67,65,70,48,92,78,53,88,66,80,83,78,85,55,34,69,59,40,44,51,50,23,50,52,38,41,60,65,37,63,68,71,72,76,69,84,50,56,82,78,42,80,50,67,62,59,76,65,54,53,77,71,67,76,81,108

Mean predicted aligned error: 12.48 Å

Foldseek 3Di:
DDDDDDDPPPCPPQDDPVNVVVVVVVVLLLLLQVLLVVLVVLLVVLVVLVVVLVVVVVVQVVQQVVCVVQNGPCSVVVDPPPDDRDDRCSVVSNVVSVVSNVVSPPDPPPPCCVVDVSVCSNVDDPVNVVD

Organism: Catharus ustulatus (NCBI:txid91951)

Sequence (131 aa):
MMGATWAQDGSWGYCTPIYMLNRIIRLQAVLEVVSNWTALALDHISDQLTQTRSVIYQIRLAMDYLLADEGGIRGKFNSSECCLEIDDKSSVIKNISKEIRKLAYVGLQGTLGHYLDLKNLRTMSPNDIWS